Protein AF-A0A3M1ZPG0-F1 (afdb_monomer)

Radius of gyration: 16.11 Å; Cα contacts (8 Å, |Δi|>4): 23; chains: 1; bounding box: 40×23×46 Å

Structure (mmCIF, N/CA/C/O backbone):
data_AF-A0A3M1ZPG0-F1
#
_entry.id   AF-A0A3M1ZPG0-F1
#
loop_
_atom_site.group_PDB
_atom_site.id
_atom_site.type_symbol
_atom_site.label_atom_id
_atom_site.label_alt_id
_atom_site.label_comp_id
_atom_site.label_asym_id
_atom_site.label_entity_id
_atom_site.label_seq_id
_atom_site.pdbx_PDB_ins_code
_atom_site.Cartn_x
_atom_site.Cartn_y
_atom_site.Cartn_z
_atom_site.occupancy
_atom_site.B_iso_or_equiv
_atom_site.auth_seq_id
_atom_site.auth_comp_id
_atom_site.auth_asym_id
_atom_site.auth_atom_id
_atom_site.pdbx_PDB_model_num
ATOM 1 N N . MET A 1 1 ? -5.475 13.432 -26.991 1.00 54.16 1 MET A N 1
ATOM 2 C CA . MET A 1 1 ? -5.838 12.202 -26.244 1.00 54.16 1 MET A CA 1
ATOM 3 C C . MET A 1 1 ? -6.210 12.459 -24.768 1.00 54.16 1 MET A C 1
ATOM 5 O O . MET A 1 1 ? -6.252 11.516 -23.997 1.00 54.16 1 MET A O 1
ATOM 9 N N . THR A 1 2 ? -6.512 13.699 -24.354 1.00 66.94 2 THR A N 1
ATOM 10 C CA . THR A 1 2 ? -6.228 14.152 -22.972 1.00 66.94 2 THR A CA 1
ATOM 11 C C . THR A 1 2 ? -7.441 14.246 -22.040 1.00 66.94 2 THR A C 1
ATOM 13 O O . THR A 1 2 ? -7.319 13.957 -20.864 1.00 66.94 2 THR A O 1
ATOM 16 N N . ARG A 1 3 ? -8.638 14.611 -22.520 1.00 71.50 3 ARG A N 1
ATOM 17 C CA . ARG A 1 3 ? -9.803 14.776 -21.621 1.00 71.50 3 ARG A CA 1
ATOM 18 C C . ARG A 1 3 ? -10.453 13.457 -21.224 1.00 71.50 3 ARG A C 1
ATOM 20 O O . ARG A 1 3 ? -10.853 13.289 -20.081 1.00 71.50 3 ARG A O 1
ATOM 27 N N . ARG A 1 4 ? -10.561 12.516 -22.165 1.00 76.12 4 ARG A N 1
ATOM 28 C CA . ARG A 1 4 ? -11.268 11.254 -21.926 1.00 76.12 4 ARG A CA 1
ATOM 29 C C . ARG A 1 4 ? -10.516 10.390 -20.914 1.00 76.12 4 ARG A C 1
ATOM 31 O O . ARG A 1 4 ? -11.136 9.885 -19.996 1.00 76.12 4 ARG A O 1
ATOM 38 N N . THR A 1 5 ? -9.194 10.278 -21.032 1.00 76.88 5 THR A N 1
ATOM 39 C CA . THR A 1 5 ? -8.345 9.532 -20.088 1.00 76.88 5 THR A CA 1
ATOM 40 C C . THR A 1 5 ? -8.332 10.156 -18.697 1.00 76.88 5 THR A C 1
ATOM 42 O O . THR A 1 5 ? -8.496 9.419 -17.736 1.00 76.88 5 THR A O 1
ATOM 45 N N . THR A 1 6 ? -8.248 11.486 -18.575 1.00 78.81 6 THR A N 1
ATOM 46 C CA . THR A 1 6 ? -8.358 12.162 -17.270 1.00 78.81 6 THR A CA 1
ATOM 47 C C . THR A 1 6 ? -9.712 11.914 -16.600 1.00 78.81 6 THR A C 1
ATOM 49 O O . THR A 1 6 ? -9.768 11.712 -15.391 1.00 78.81 6 THR A O 1
ATOM 52 N N . LEU A 1 7 ? -10.807 11.870 -17.369 1.00 83.75 7 LEU A N 1
ATOM 53 C CA . LEU A 1 7 ? -12.122 11.507 -16.828 1.00 83.75 7 LEU A CA 1
ATOM 54 C C . LEU A 1 7 ? -12.151 10.057 -16.327 1.00 83.75 7 LEU A C 1
ATOM 56 O O . LEU A 1 7 ? -12.677 9.810 -15.248 1.00 83.75 7 LEU A O 1
ATOM 60 N N . TRP A 1 8 ? -11.547 9.114 -17.057 1.00 83.94 8 TRP A N 1
ATOM 61 C CA . TRP A 1 8 ? -11.455 7.715 -16.623 1.00 83.94 8 TRP A CA 1
ATOM 62 C C . TRP A 1 8 ? -10.581 7.537 -15.377 1.00 83.94 8 TRP A C 1
ATOM 64 O O . TRP A 1 8 ? -10.964 6.792 -14.481 1.00 83.94 8 TRP A O 1
ATOM 74 N N . THR A 1 9 ? -9.446 8.235 -15.273 1.00 84.69 9 THR A N 1
ATOM 75 C CA . THR A 1 9 ? -8.590 8.155 -14.077 1.00 84.69 9 THR A CA 1
ATOM 76 C C . THR A 1 9 ? -9.274 8.759 -12.857 1.00 84.69 9 THR A C 1
ATOM 78 O O . THR A 1 9 ? -9.195 8.193 -11.772 1.00 84.69 9 THR A O 1
ATOM 81 N N . LEU A 1 10 ? -9.990 9.875 -13.029 1.00 84.38 10 LEU A N 1
ATOM 82 C CA . LEU A 1 10 ? -10.772 10.482 -11.953 1.00 84.38 10 LEU A CA 1
ATOM 83 C C . LEU A 1 10 ? -11.951 9.599 -11.536 1.00 84.38 10 LEU A C 1
ATOM 85 O O . LEU A 1 10 ? -12.204 9.466 -10.344 1.00 84.38 10 LEU A O 1
ATOM 89 N N . ALA A 1 11 ? -12.635 8.964 -12.491 1.00 86.00 11 ALA A N 1
ATOM 90 C CA . ALA A 1 11 ? -13.721 8.029 -12.208 1.00 86.00 11 ALA A CA 1
ATOM 91 C C . ALA A 1 11 ? -13.231 6.767 -11.478 1.00 86.00 11 ALA A C 1
ATOM 93 O O . ALA A 1 11 ? -13.888 6.288 -10.560 1.00 86.00 11 ALA A O 1
ATOM 94 N N . ALA A 1 12 ? -12.062 6.238 -11.847 1.00 83.44 12 ALA A N 1
ATOM 95 C CA . ALA A 1 12 ? -11.455 5.113 -11.141 1.00 83.44 12 ALA A CA 1
ATOM 96 C C . ALA A 1 12 ? -11.025 5.504 -9.716 1.00 83.44 12 ALA A C 1
ATOM 98 O O . ALA A 1 12 ? -11.278 4.760 -8.771 1.00 83.44 12 ALA A O 1
ATOM 99 N N . ALA A 1 13 ? -10.432 6.690 -9.542 1.00 83.75 13 ALA A N 1
ATOM 100 C CA . ALA A 1 13 ? -10.042 7.201 -8.230 1.00 83.75 13 ALA A CA 1
ATOM 101 C C . ALA A 1 13 ? -11.255 7.445 -7.316 1.00 83.75 13 ALA A C 1
ATOM 103 O O . ALA A 1 13 ? -11.225 7.077 -6.143 1.00 83.75 13 ALA A O 1
ATOM 104 N N . SER A 1 14 ? -12.341 8.016 -7.848 1.00 81.62 14 SER A N 1
ATOM 105 C CA . SER A 1 14 ? -13.573 8.216 -7.081 1.00 81.62 14 SER A CA 1
ATOM 106 C C . SER A 1 14 ? -14.252 6.892 -6.729 1.00 81.62 14 SER A C 1
ATOM 108 O O . SER A 1 14 ? -14.723 6.740 -5.605 1.00 81.62 14 SER A O 1
ATOM 110 N N . ALA A 1 15 ? -14.241 5.907 -7.632 1.00 81.94 15 ALA A N 1
ATOM 111 C CA . ALA A 1 15 ? -14.752 4.567 -7.352 1.00 81.94 15 ALA A CA 1
ATOM 112 C C . ALA A 1 15 ? -13.977 3.872 -6.218 1.00 81.94 15 ALA A C 1
ATOM 114 O O . ALA A 1 15 ? -14.601 3.290 -5.335 1.00 81.94 15 ALA A O 1
ATOM 115 N N . LEU A 1 16 ? -12.641 3.981 -6.188 1.00 79.88 16 LEU A N 1
ATOM 116 C CA . LEU A 1 16 ? -11.828 3.457 -5.082 1.00 79.88 16 LEU A CA 1
ATOM 117 C C . LEU A 1 16 ? -12.102 4.183 -3.757 1.00 79.88 16 LEU A C 1
ATOM 119 O O . LEU A 1 16 ? -12.152 3.541 -2.714 1.00 79.88 16 LEU A O 1
ATOM 123 N N . ALA A 1 17 ? -12.313 5.501 -3.785 1.00 79.62 17 ALA A N 1
ATOM 124 C CA . ALA A 1 17 ? -12.624 6.273 -2.581 1.00 79.62 17 ALA A CA 1
ATOM 125 C C . ALA A 1 17 ? -14.012 5.944 -1.997 1.00 79.62 17 ALA A C 1
ATOM 127 O O . ALA A 1 17 ? -14.209 6.017 -0.787 1.00 79.62 17 ALA A O 1
ATOM 128 N N . LEU A 1 18 ? -14.969 5.569 -2.851 1.00 81.00 18 LEU A N 1
ATOM 129 C CA . LEU A 1 18 ? -16.326 5.168 -2.458 1.00 81.00 18 L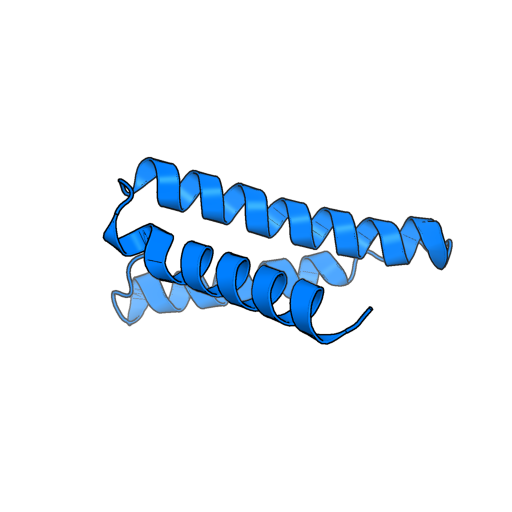EU A CA 1
ATOM 130 C C . LEU A 1 18 ? -16.439 3.673 -2.120 1.00 81.00 18 LEU A C 1
ATOM 132 O O . LEU A 1 18 ? -17.422 3.258 -1.510 1.00 81.00 18 LEU A O 1
ATOM 136 N N . ALA A 1 19 ? -15.433 2.871 -2.476 1.00 75.94 19 ALA A N 1
ATOM 137 C CA . ALA A 1 19 ? -15.374 1.438 -2.211 1.00 75.94 19 ALA A CA 1
ATOM 138 C C . ALA A 1 19 ? -15.674 1.045 -0.742 1.00 75.94 19 ALA A C 1
ATOM 140 O O . ALA A 1 19 ? -16.508 0.157 -0.551 1.00 75.94 19 ALA A O 1
ATOM 141 N N . PRO A 1 20 ? -15.111 1.699 0.301 1.00 75.50 20 PRO A N 1
ATOM 142 C CA . PRO A 1 20 ? -15.397 1.335 1.694 1.00 75.50 20 PRO A CA 1
ATOM 143 C C . PRO A 1 20 ? -16.837 1.624 2.143 1.00 75.50 20 PRO A C 1
ATOM 145 O O . PRO A 1 20 ? -17.277 1.067 3.141 1.00 75.50 20 PRO A O 1
ATOM 148 N N . ALA A 1 21 ? -17.592 2.465 1.425 1.00 75.44 21 ALA A N 1
ATOM 149 C CA . ALA A 1 21 ? -18.986 2.762 1.764 1.00 75.44 21 ALA A CA 1
ATOM 150 C C . ALA A 1 21 ? -19.975 1.700 1.250 1.00 75.44 21 ALA A C 1
ATOM 152 O O . ALA A 1 21 ? -21.116 1.653 1.704 1.00 75.44 21 ALA A O 1
ATOM 153 N N . VAL A 1 22 ? -19.557 0.869 0.289 1.00 78.12 22 VAL A N 1
ATOM 154 C CA . VAL A 1 22 ? -20.425 -0.111 -0.391 1.00 78.12 22 VAL A CA 1
ATOM 155 C C . VAL A 1 22 ? -19.980 -1.555 -0.120 1.00 78.12 22 VAL A C 1
ATOM 157 O O . VAL A 1 22 ? -20.802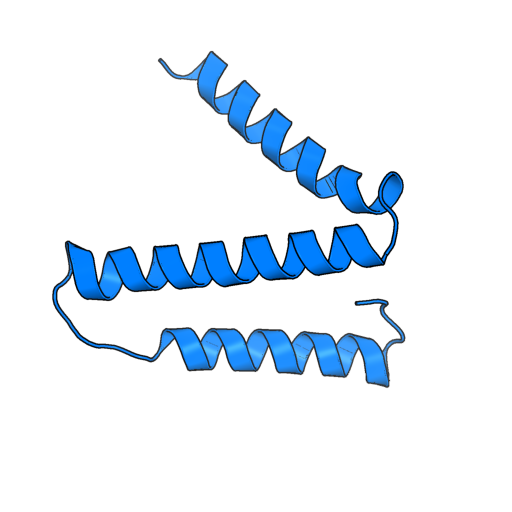 -2.469 -0.153 1.00 78.12 22 VAL A O 1
ATOM 160 N N . LEU A 1 23 ? -18.689 -1.779 0.150 1.00 77.81 23 LEU A N 1
ATOM 161 C CA . LEU A 1 23 ? -18.096 -3.106 0.332 1.00 77.81 23 LEU A CA 1
ATOM 162 C C . LEU A 1 23 ? -18.049 -3.542 1.805 1.00 77.81 23 LEU A C 1
ATOM 164 O O . LEU A 1 23 ? -17.929 -2.734 2.719 1.00 77.81 23 LEU A O 1
ATOM 168 N N . ASN A 1 24 ? -18.090 -4.860 2.027 1.00 82.12 24 ASN A N 1
ATOM 169 C CA . ASN A 1 24 ? -17.861 -5.473 3.340 1.00 82.12 24 ASN A CA 1
ATOM 170 C C . ASN A 1 24 ? -16.376 -5.337 3.743 1.00 82.12 24 ASN A C 1
ATOM 172 O O . ASN A 1 24 ? -15.507 -5.399 2.874 1.00 82.12 24 ASN A O 1
ATOM 176 N N . ALA A 1 25 ? -16.088 -5.237 5.044 1.00 82.00 25 ALA A N 1
ATOM 177 C CA . ALA A 1 25 ? -14.748 -5.092 5.620 1.00 82.00 25 ALA A CA 1
ATOM 178 C C . ALA A 1 25 ? -13.718 -6.081 5.044 1.00 82.00 25 ALA A C 1
ATOM 180 O O . ALA A 1 25 ? -12.598 -5.688 4.740 1.00 82.00 25 ALA A O 1
ATOM 181 N N . TYR A 1 26 ? -14.114 -7.334 4.791 1.00 86.06 26 TYR A N 1
ATOM 182 C CA . TYR A 1 26 ? -13.240 -8.320 4.142 1.00 86.06 26 TYR A CA 1
ATOM 183 C C . TYR A 1 26 ? -12.756 -7.869 2.754 1.00 86.06 26 TYR A C 1
ATOM 185 O O . TYR A 1 26 ? -11.572 -7.940 2.442 1.00 86.06 26 TYR A O 1
ATOM 193 N N . TRP A 1 27 ? -13.668 -7.387 1.909 1.00 86.50 27 TRP A N 1
ATOM 194 C CA . TRP A 1 27 ? -13.328 -6.958 0.551 1.00 86.50 27 TRP A CA 1
ATOM 195 C C . TRP A 1 27 ? -12.556 -5.642 0.536 1.00 86.50 27 TRP A C 1
ATOM 197 O O . TRP A 1 27 ? -11.745 -5.436 -0.363 1.00 86.50 27 TRP A O 1
ATOM 207 N N . VAL A 1 28 ? -12.776 -4.780 1.530 1.00 86.19 28 VAL A N 1
ATOM 208 C CA . VAL A 1 28 ? -11.970 -3.569 1.732 1.00 86.19 28 VAL A CA 1
ATOM 209 C C . VAL A 1 28 ? -10.528 -3.951 2.075 1.00 86.19 28 VAL A C 1
ATOM 211 O O . VAL A 1 28 ? -9.610 -3.421 1.456 1.00 86.19 28 VAL A O 1
ATOM 214 N N . ASP A 1 29 ? -10.316 -4.919 2.968 1.00 87.25 29 ASP A N 1
ATOM 215 C CA . ASP A 1 29 ? -8.974 -5.375 3.353 1.00 87.25 29 ASP A CA 1
ATOM 216 C C . ASP A 1 29 ? -8.238 -6.076 2.194 1.00 87.25 29 ASP A C 1
ATOM 218 O O . ASP A 1 29 ? -7.067 -5.805 1.907 1.00 87.25 29 ASP A O 1
ATOM 222 N N . VAL A 1 30 ? -8.9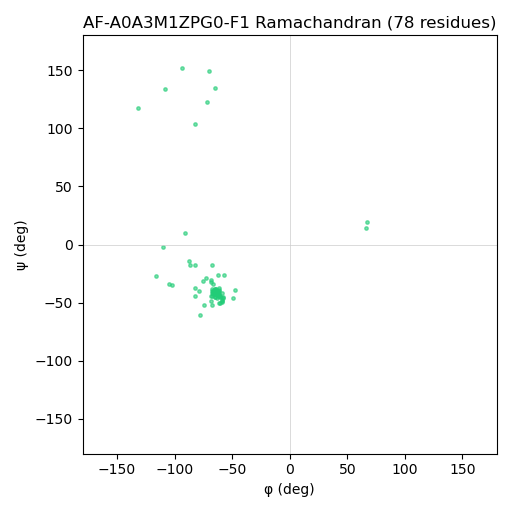55 -6.903 1.421 1.00 90.38 30 VAL A N 1
ATOM 223 C CA . VAL A 1 30 ? -8.424 -7.490 0.179 1.00 90.38 30 VAL A CA 1
ATOM 224 C C . VAL A 1 30 ? -8.033 -6.396 -0.816 1.00 90.38 30 VAL A C 1
ATOM 226 O O . VAL A 1 30 ? -6.951 -6.456 -1.398 1.00 90.38 30 VAL A O 1
ATOM 229 N N . LEU A 1 31 ? -8.879 -5.380 -1.009 1.00 89.12 31 LEU A N 1
ATOM 230 C CA . LEU A 1 31 ? -8.593 -4.276 -1.924 1.00 89.12 31 LEU A CA 1
ATOM 231 C C . LEU A 1 31 ? -7.385 -3.451 -1.458 1.00 89.12 31 LEU A C 1
ATOM 233 O O . LEU A 1 31 ? -6.552 -3.082 -2.286 1.00 89.12 31 LEU A O 1
ATOM 237 N N . ASN A 1 32 ? -7.261 -3.214 -0.149 1.00 88.44 32 ASN A N 1
ATOM 238 C CA . ASN A 1 32 ? -6.106 -2.555 0.453 1.00 88.44 32 ASN A CA 1
ATOM 239 C C . ASN A 1 32 ? -4.828 -3.360 0.176 1.00 88.44 32 ASN A C 1
ATOM 241 O O . ASN A 1 32 ? -3.881 -2.831 -0.399 1.00 88.44 32 ASN A O 1
ATOM 245 N N . SER A 1 33 ? -4.841 -4.666 0.454 1.00 90.81 33 SER A N 1
ATOM 246 C CA . SER A 1 33 ? -3.713 -5.569 0.190 1.00 90.81 33 SER A CA 1
ATOM 247 C C . SER A 1 33 ? -3.307 -5.586 -1.288 1.00 90.81 33 SER A C 1
ATOM 249 O O . SER A 1 33 ? -2.125 -5.476 -1.614 1.00 90.81 33 SER A O 1
ATOM 251 N N . VAL A 1 34 ? -4.277 -5.668 -2.206 1.00 92.44 34 VAL A N 1
ATOM 252 C CA . VAL A 1 34 ? -4.025 -5.637 -3.657 1.00 92.44 34 VAL A CA 1
ATOM 253 C C . VAL A 1 34 ? -3.418 -4.301 -4.084 1.00 92.44 34 VAL A C 1
ATOM 255 O O . VAL A 1 34 ? -2.437 -4.291 -4.827 1.00 92.44 34 VAL A O 1
ATOM 258 N N . GLY A 1 35 ? -3.962 -3.177 -3.612 1.00 89.81 35 GLY A N 1
ATOM 259 C CA . GLY A 1 35 ? -3.434 -1.848 -3.918 1.00 89.81 35 GLY A CA 1
ATOM 260 C C . GLY A 1 35 ? -2.009 -1.660 -3.398 1.00 89.81 35 GLY A C 1
ATOM 261 O O . GLY A 1 35 ? -1.143 -1.154 -4.112 1.00 89.81 35 GLY A O 1
ATOM 262 N N . LEU A 1 36 ? -1.747 -2.136 -2.183 1.00 91.00 36 LEU A N 1
ATOM 263 C CA . LEU A 1 36 ? -0.458 -2.017 -1.520 1.00 91.00 36 LEU A CA 1
ATOM 264 C C . LEU A 1 36 ? 0.612 -2.870 -2.220 1.00 91.00 36 LEU A C 1
ATOM 266 O O . LEU A 1 36 ? 1.673 -2.356 -2.583 1.00 91.00 36 LEU A O 1
ATOM 270 N N . TYR A 1 37 ? 0.323 -4.143 -2.505 1.00 92.38 37 TYR A N 1
ATOM 271 C CA . TYR A 1 37 ? 1.237 -4.995 -3.272 1.00 92.38 37 TYR A CA 1
ATOM 272 C C . TYR A 1 37 ? 1.400 -4.533 -4.720 1.00 92.38 37 TYR A C 1
ATOM 274 O O . TYR A 1 37 ? 2.501 -4.625 -5.259 1.00 92.38 37 TYR A O 1
ATOM 282 N N . GLY A 1 38 ? 0.351 -3.985 -5.338 1.00 93.50 38 GLY A N 1
ATOM 283 C CA . GLY A 1 38 ? 0.434 -3.374 -6.663 1.00 93.50 38 GLY A CA 1
ATOM 284 C C . GLY A 1 38 ? 1.395 -2.185 -6.690 1.00 93.50 38 GLY A C 1
ATOM 285 O O . GLY A 1 38 ? 2.245 -2.099 -7.576 1.00 93.50 38 GLY A O 1
ATOM 286 N N . LEU A 1 39 ? 1.328 -1.307 -5.685 1.00 91.00 39 LEU A N 1
ATOM 287 C CA . LEU A 1 39 ? 2.244 -0.174 -5.544 1.00 91.00 39 LEU A CA 1
ATOM 288 C C . LEU A 1 39 ? 3.692 -0.636 -5.321 1.00 91.00 39 LEU A C 1
ATOM 290 O O . LEU A 1 39 ? 4.613 -0.104 -5.942 1.00 91.00 39 LEU A O 1
ATOM 294 N N . LEU A 1 40 ? 3.896 -1.652 -4.477 1.00 91.19 40 LEU A N 1
ATOM 295 C CA . LEU A 1 40 ? 5.212 -2.253 -4.239 1.00 91.19 40 LEU A CA 1
ATOM 296 C C . LEU A 1 40 ? 5.784 -2.889 -5.510 1.00 9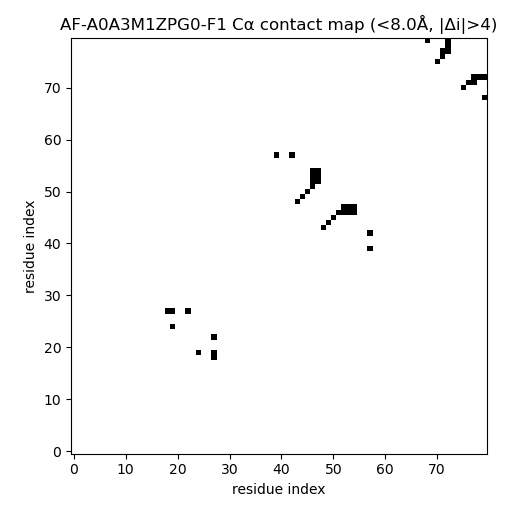1.19 40 LEU A C 1
ATOM 298 O O . LEU A 1 40 ? 6.951 -2.669 -5.831 1.00 91.19 40 LEU A O 1
ATOM 302 N N . ALA A 1 41 ? 4.967 -3.633 -6.257 1.00 91.56 41 ALA A N 1
ATOM 303 C CA . ALA A 1 41 ? 5.364 -4.242 -7.520 1.00 91.56 41 ALA A CA 1
ATOM 304 C C . ALA A 1 41 ? 5.743 -3.183 -8.563 1.00 91.56 41 ALA A C 1
ATOM 306 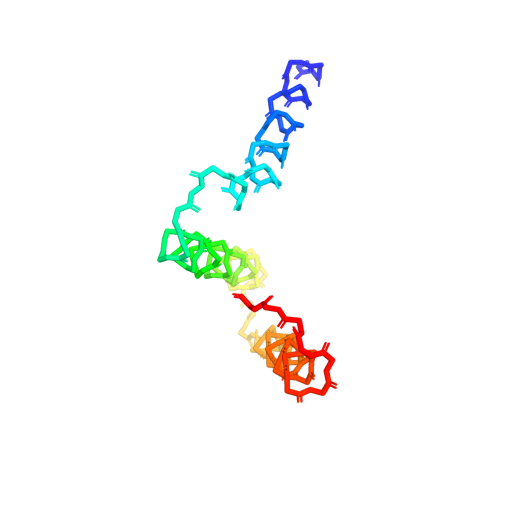O O . ALA A 1 41 ? 6.746 -3.340 -9.255 1.00 91.56 41 ALA A O 1
ATOM 307 N N . LEU A 1 42 ? 4.989 -2.083 -8.643 1.00 91.88 42 LEU A N 1
ATOM 308 C CA . LEU A 1 42 ? 5.284 -0.980 -9.555 1.00 91.88 42 LEU A CA 1
ATOM 309 C C . LEU A 1 42 ? 6.577 -0.251 -9.162 1.00 91.88 42 LEU A C 1
ATOM 311 O O . LEU A 1 42 ? 7.408 0.032 -10.019 1.00 91.88 42 LEU A O 1
ATOM 315 N N . SER A 1 43 ? 6.800 -0.022 -7.864 1.00 89.69 43 SER A N 1
ATOM 316 C CA . SER A 1 43 ? 8.063 0.532 -7.363 1.00 89.69 43 SER A CA 1
ATOM 317 C C . SER A 1 43 ? 9.256 -0.371 -7.694 1.00 89.69 43 SER A C 1
ATOM 319 O O . SER A 1 43 ? 10.275 0.121 -8.179 1.00 89.69 43 SER A O 1
ATOM 321 N N . LEU A 1 44 ? 9.123 -1.683 -7.483 1.00 89.94 44 LEU A N 1
ATOM 322 C CA . LEU A 1 44 ? 10.144 -2.667 -7.843 1.00 89.94 44 LEU A CA 1
ATOM 323 C C . LEU A 1 44 ? 10.391 -2.705 -9.352 1.00 89.94 44 LEU A C 1
ATOM 325 O O . LEU A 1 44 ? 11.542 -2.788 -9.769 1.00 89.94 44 LEU A O 1
ATOM 329 N N . ASN A 1 45 ? 9.343 -2.612 -10.172 1.00 90.75 45 ASN A N 1
ATOM 330 C CA . ASN A 1 45 ? 9.469 -2.598 -11.626 1.00 90.75 45 ASN A CA 1
ATOM 331 C C . ASN A 1 45 ? 10.290 -1.397 -12.116 1.00 90.75 45 ASN A C 1
ATOM 333 O O . ASN A 1 45 ? 11.153 -1.567 -12.967 1.00 90.75 45 ASN A O 1
ATOM 337 N N . VAL A 1 46 ? 10.111 -0.218 -11.520 1.00 89.31 46 VAL A N 1
ATOM 338 C CA . VAL A 1 46 ? 10.918 0.964 -11.862 1.00 89.31 46 VAL A CA 1
ATOM 339 C C . VAL A 1 46 ? 12.379 0.797 -11.419 1.00 89.31 46 VAL A C 1
ATOM 341 O O . VAL A 1 46 ? 13.301 1.101 -12.172 1.00 89.31 46 VAL A O 1
ATOM 344 N N . ILE A 1 47 ? 12.618 0.300 -10.202 1.00 89.12 47 ILE A N 1
ATOM 345 C CA . ILE A 1 47 ? 13.971 0.209 -9.627 1.00 89.12 47 ILE A CA 1
ATOM 346 C C . ILE A 1 47 ? 14.792 -0.924 -10.269 1.00 89.12 47 ILE A C 1
ATOM 348 O O . ILE A 1 47 ? 15.911 -0.699 -10.729 1.00 89.12 47 ILE A O 1
ATOM 352 N N . LEU A 1 48 ? 14.245 -2.142 -10.304 1.00 88.19 48 LEU A N 1
ATOM 353 C CA . LEU A 1 48 ? 14.926 -3.310 -10.873 1.00 88.19 48 LEU A CA 1
ATOM 354 C C . LEU A 1 48 ? 14.792 -3.374 -12.395 1.00 88.19 48 LEU A C 1
ATOM 356 O O . LEU A 1 48 ? 15.731 -3.806 -13.054 1.00 88.19 48 LEU A O 1
ATOM 360 N N . GLY A 1 49 ? 13.632 -3.003 -12.941 1.00 86.50 49 GLY A N 1
ATOM 361 C CA . GLY A 1 49 ? 13.353 -3.111 -14.373 1.00 86.50 49 GLY A CA 1
ATOM 362 C C . GLY A 1 49 ? 14.016 -1.999 -15.176 1.00 86.50 49 GLY A C 1
ATOM 363 O O . GLY A 1 49 ? 14.863 -2.292 -16.014 1.00 86.50 49 GLY A O 1
ATOM 364 N N . ASP A 1 50 ? 13.670 -0.739 -14.900 1.00 87.06 50 ASP A N 1
ATOM 365 C CA . ASP A 1 50 ? 14.170 0.397 -15.691 1.00 87.06 50 ASP A CA 1
ATOM 366 C C . ASP A 1 50 ? 15.569 0.856 -15.262 1.00 87.06 50 ASP A C 1
ATOM 368 O O . ASP A 1 50 ? 16.424 1.119 -16.106 1.00 87.06 50 ASP A O 1
ATOM 372 N N . ALA A 1 51 ? 15.828 0.966 -13.954 1.00 86.56 51 ALA A N 1
ATOM 373 C CA . ALA A 1 51 ? 17.116 1.465 -13.462 1.00 86.56 51 ALA A CA 1
ATOM 374 C C . ALA A 1 51 ? 18.195 0.373 -13.323 1.00 86.56 51 ALA A C 1
ATOM 376 O O . ALA A 1 51 ? 19.378 0.699 -13.226 1.00 86.56 51 ALA A O 1
ATOM 377 N N . GLY A 1 52 ? 17.816 -0.911 -13.295 1.00 86.19 52 GLY A N 1
ATOM 378 C CA . GLY A 1 52 ? 18.748 -2.044 -13.207 1.00 86.19 52 GLY A CA 1
ATOM 379 C C . GLY A 1 52 ? 19.531 -2.144 -11.889 1.00 86.19 52 GLY A C 1
ATOM 380 O O . GLY A 1 52 ? 20.521 -2.871 -11.817 1.00 86.19 52 GLY A O 1
ATOM 381 N N . MET A 1 53 ? 19.122 -1.419 -10.843 1.00 86.62 53 MET A N 1
ATOM 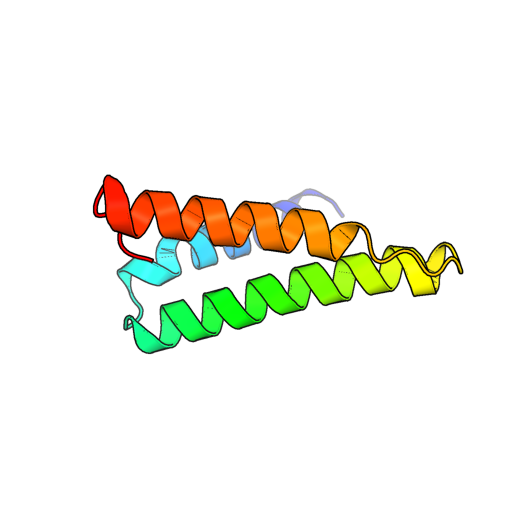382 C CA . MET A 1 53 ? 19.803 -1.398 -9.544 1.00 86.62 53 MET A CA 1
ATOM 383 C C . MET A 1 53 ? 18.976 -2.132 -8.493 1.00 86.62 53 MET A C 1
ATOM 385 O O . MET A 1 53 ? 17.790 -1.868 -8.342 1.00 86.62 53 MET A O 1
ATOM 389 N N . TYR A 1 54 ? 19.597 -3.004 -7.699 1.00 78.69 54 TYR A N 1
ATOM 390 C CA . TYR A 1 54 ? 18.916 -3.642 -6.571 1.00 78.69 54 TYR A CA 1
ATOM 391 C C . TYR A 1 54 ? 18.917 -2.714 -5.349 1.00 78.69 54 TYR A C 1
ATOM 393 O O . TYR A 1 54 ? 19.934 -2.571 -4.671 1.00 78.69 54 TYR A O 1
ATOM 401 N N . ASN A 1 55 ? 17.780 -2.072 -5.061 1.00 79.94 55 ASN A N 1
ATOM 402 C CA . ASN A 1 55 ? 17.612 -1.207 -3.891 1.00 79.94 55 ASN A CA 1
ATOM 403 C C . ASN A 1 55 ? 16.314 -1.538 -3.137 1.00 79.94 55 ASN A C 1
ATOM 405 O O . ASN A 1 55 ? 15.221 -1.343 -3.659 1.00 79.94 55 ASN A O 1
ATOM 409 N N . MET A 1 56 ? 16.450 -1.978 -1.882 1.00 77.19 56 MET A N 1
ATOM 410 C CA . MET A 1 56 ? 15.342 -2.369 -0.995 1.00 77.19 56 MET A CA 1
ATOM 411 C C . MET A 1 56 ? 14.802 -1.221 -0.125 1.00 77.19 56 MET A C 1
ATOM 413 O O . MET A 1 56 ? 13.988 -1.445 0.770 1.00 77.19 56 MET A O 1
ATOM 417 N N . GLY A 1 57 ? 15.217 0.025 -0.371 1.00 83.56 57 GLY A N 1
ATOM 418 C CA . GLY A 1 57 ? 14.784 1.193 0.405 1.00 83.56 57 GLY A CA 1
ATOM 419 C C . GLY A 1 57 ? 13.263 1.405 0.428 1.00 83.56 57 GLY A C 1
ATOM 420 O O . GLY A 1 57 ? 12.731 1.918 1.410 1.00 83.56 57 GLY A O 1
ATOM 421 N N . HIS A 1 58 ? 12.533 0.936 -0.590 1.00 85.94 58 HIS A N 1
ATOM 422 C CA . HIS A 1 58 ? 11.066 0.987 -0.620 1.00 85.94 58 HIS A CA 1
ATOM 423 C C . HIS A 1 58 ? 10.408 0.167 0.512 1.00 85.94 58 HIS A C 1
ATOM 425 O O . HIS A 1 58 ? 9.320 0.520 0.966 1.00 85.94 58 HIS A O 1
ATOM 431 N N . ALA A 1 59 ? 11.073 -0.876 1.030 1.00 86.50 59 ALA A N 1
ATOM 432 C CA . ALA A 1 59 ? 10.580 -1.657 2.166 1.00 86.50 59 ALA A CA 1
ATOM 433 C C . ALA A 1 59 ? 10.584 -0.848 3.476 1.00 86.50 59 ALA A C 1
ATOM 435 O O . ALA A 1 59 ? 9.696 -1.023 4.309 1.00 86.50 59 ALA A O 1
ATOM 436 N N . ALA A 1 60 ? 11.535 0.079 3.643 1.00 89.0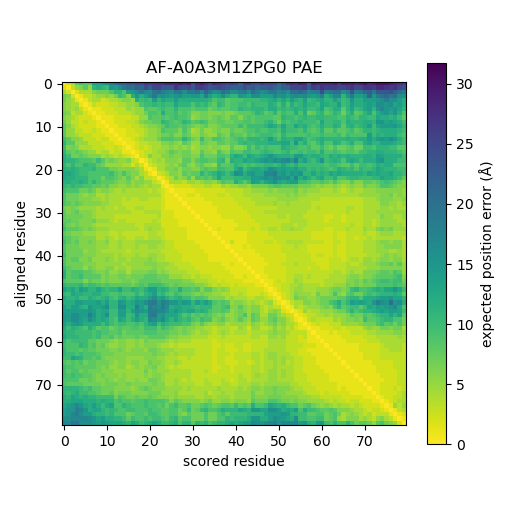0 60 ALA A N 1
ATOM 437 C CA . ALA A 1 60 ? 11.566 0.971 4.801 1.00 89.00 60 ALA A CA 1
ATOM 438 C C . ALA A 1 60 ? 10.367 1.932 4.790 1.00 89.00 60 ALA A C 1
ATOM 440 O O . ALA A 1 60 ? 9.703 2.100 5.810 1.00 89.00 60 ALA A O 1
ATOM 441 N N . PHE A 1 61 ? 10.029 2.500 3.628 1.00 88.94 61 PHE A N 1
ATOM 442 C CA . PHE A 1 61 ? 8.842 3.349 3.483 1.00 88.94 61 PHE A CA 1
ATOM 443 C C . PHE A 1 61 ? 7.540 2.575 3.717 1.00 88.94 61 PHE A C 1
ATOM 445 O O . PHE A 1 61 ? 6.636 3.088 4.377 1.00 88.94 61 PHE A O 1
ATOM 452 N N . TYR A 1 62 ? 7.467 1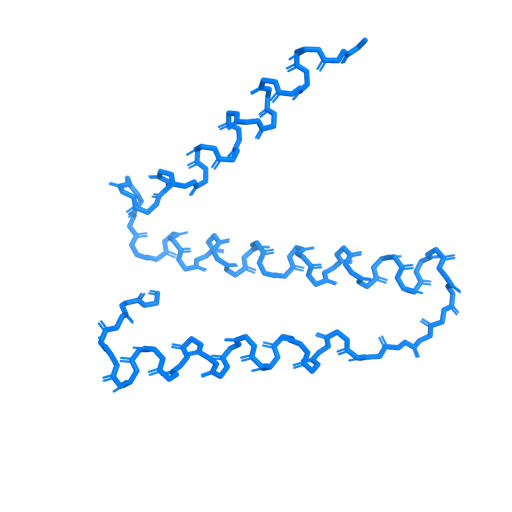.323 3.256 1.00 90.31 62 TYR A N 1
ATOM 453 C CA . TYR A 1 62 ? 6.353 0.431 3.575 1.00 90.31 62 TYR A CA 1
ATOM 454 C C . TYR A 1 62 ? 6.204 0.210 5.089 1.00 90.31 62 TYR A C 1
ATOM 456 O O . TYR A 1 62 ? 5.114 0.389 5.633 1.00 90.31 62 TYR A O 1
ATOM 464 N N . ALA A 1 63 ? 7.300 -0.107 5.784 1.00 91.81 63 ALA A N 1
ATOM 465 C CA . ALA A 1 63 ? 7.292 -0.331 7.228 1.00 91.81 63 ALA A CA 1
ATOM 466 C C . ALA A 1 63 ? 6.863 0.919 8.017 1.00 91.81 63 ALA A C 1
ATOM 468 O O . ALA A 1 63 ? 6.079 0.810 8.958 1.00 91.81 63 ALA A O 1
ATOM 469 N N . VAL A 1 64 ? 7.322 2.109 7.612 1.00 94.81 64 VAL A N 1
ATOM 470 C CA . VAL A 1 64 ? 6.908 3.382 8.227 1.00 94.81 64 VAL A CA 1
ATOM 471 C C . VAL A 1 64 ? 5.403 3.606 8.063 1.00 94.81 64 VAL A C 1
ATOM 473 O O . VAL A 1 64 ? 4.737 3.975 9.031 1.00 94.81 64 VAL A O 1
ATOM 476 N N . GLY A 1 65 ? 4.845 3.337 6.879 1.00 91.06 65 GLY A N 1
ATOM 477 C CA . GLY A 1 65 ? 3.403 3.430 6.641 1.00 91.06 65 GLY A CA 1
ATOM 478 C C . GLY A 1 65 ? 2.611 2.460 7.520 1.00 91.06 65 GLY A C 1
ATOM 479 O O . GLY A 1 65 ? 1.717 2.886 8.249 1.00 91.06 65 GLY A O 1
ATOM 480 N N . ALA A 1 66 ? 3.000 1.183 7.536 1.00 91.56 66 ALA A N 1
ATOM 481 C CA . ALA A 1 66 ? 2.357 0.157 8.355 1.00 91.56 66 ALA A CA 1
ATOM 482 C C . ALA A 1 66 ? 2.384 0.514 9.852 1.00 91.56 66 ALA A C 1
ATOM 484 O O . ALA A 1 66 ? 1.354 0.481 10.525 1.00 91.56 66 ALA A O 1
ATOM 485 N N . TYR A 1 67 ? 3.534 0.949 10.372 1.00 94.19 67 TYR A N 1
ATOM 486 C CA . TYR A 1 67 ? 3.656 1.355 11.772 1.00 94.19 67 TYR A CA 1
ATOM 487 C C . TYR A 1 67 ? 2.808 2.593 12.092 1.00 94.19 67 TYR A C 1
ATOM 489 O O . TYR A 1 67 ? 2.160 2.652 13.136 1.00 94.19 67 TYR A O 1
ATOM 497 N N . THR A 1 68 ? 2.747 3.554 11.167 1.00 92.69 68 THR A N 1
ATOM 498 C CA . THR A 1 68 ? 1.868 4.725 11.288 1.00 92.69 68 THR A CA 1
ATOM 499 C C . THR A 1 68 ? 0.408 4.287 11.399 1.00 92.69 68 THR A C 1
ATOM 501 O O . THR A 1 68 ? -0.268 4.677 12.347 1.00 92.69 68 THR A O 1
ATOM 504 N N . THR A 1 69 ? -0.066 3.405 10.511 1.00 90.44 69 THR A N 1
ATOM 505 C CA . THR A 1 69 ? -1.445 2.884 10.574 1.00 90.44 69 THR A CA 1
ATOM 506 C C . THR A 1 69 ? -1.728 2.122 11.871 1.00 90.44 69 THR A C 1
ATOM 508 O O . THR A 1 69 ? -2.777 2.324 12.480 1.00 90.44 69 THR A O 1
ATOM 511 N N . ALA A 1 70 ? -0.765 1.338 12.370 1.00 91.88 70 ALA A N 1
ATOM 512 C CA . ALA A 1 70 ? -0.886 0.634 13.643 1.00 91.88 70 ALA A CA 1
ATOM 513 C C . ALA A 1 70 ? -1.000 1.602 14.833 1.00 91.88 70 ALA A C 1
ATOM 515 O O . ALA A 1 70 ? -1.800 1.376 15.742 1.00 91.88 70 ALA A O 1
ATOM 516 N N . ILE A 1 71 ? -0.249 2.710 14.834 1.00 94.19 71 ILE A N 1
ATOM 517 C CA . ILE A 1 71 ? -0.387 3.761 15.853 1.00 94.19 71 ILE A CA 1
ATOM 518 C C . ILE A 1 71 ? -1.759 4.432 15.754 1.00 94.19 71 ILE A C 1
ATOM 520 O O . ILE A 1 71 ? -2.409 4.621 16.781 1.00 94.19 71 ILE A O 1
ATOM 524 N N . LEU A 1 72 ? -2.220 4.779 14.546 1.00 92.56 72 LEU A N 1
ATOM 525 C CA . LEU A 1 72 ? -3.548 5.373 14.357 1.00 92.56 72 LEU A CA 1
ATOM 526 C C . LEU A 1 72 ? -4.659 4.457 14.881 1.00 92.56 72 LEU A C 1
ATOM 528 O O . LEU A 1 72 ? -5.566 4.922 15.571 1.00 92.56 72 LEU A O 1
ATOM 532 N N . ASN A 1 73 ? -4.552 3.156 14.633 1.00 92.56 73 ASN A N 1
ATOM 533 C CA . ASN A 1 73 ? -5.510 2.187 15.139 1.00 92.56 73 ASN A CA 1
ATOM 534 C C . ASN A 1 73 ? -5.457 2.056 16.669 1.00 92.56 73 ASN A C 1
ATOM 536 O O . ASN A 1 73 ? -6.468 2.219 17.346 1.00 92.56 73 ASN A O 1
ATOM 540 N N . THR A 1 74 ? -4.267 1.835 17.229 1.00 92.19 74 THR A N 1
ATOM 541 C CA . THR A 1 74 ? -4.099 1.535 18.662 1.00 92.19 74 THR A CA 1
ATOM 542 C C . T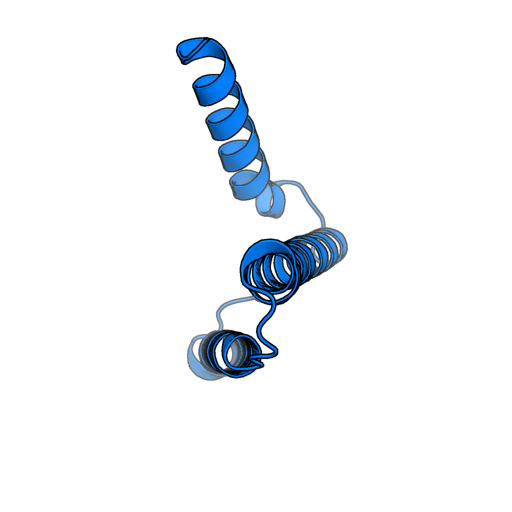HR A 1 74 ? -4.258 2.745 19.581 1.00 92.19 74 THR A C 1
ATOM 544 O O . THR A 1 74 ? -4.677 2.587 20.726 1.00 92.19 74 THR A O 1
ATOM 547 N N . ARG A 1 75 ? -3.900 3.952 19.124 1.00 91.31 75 ARG A N 1
ATOM 548 C CA . ARG A 1 75 ? -3.927 5.176 19.945 1.00 91.31 75 ARG A CA 1
ATOM 549 C C . ARG A 1 75 ? -5.121 6.071 19.655 1.00 91.31 75 ARG A C 1
ATOM 551 O O . ARG A 1 75 ? -5.614 6.706 20.581 1.00 91.31 75 ARG A O 1
ATOM 558 N N . PHE A 1 76 ? -5.564 6.133 18.401 1.00 88.50 76 PHE A N 1
ATOM 559 C CA . PHE A 1 76 ? -6.633 7.036 17.967 1.00 88.50 76 PHE A CA 1
ATOM 560 C C . PHE A 1 76 ? -7.930 6.303 17.602 1.00 88.50 76 PHE A C 1
ATOM 562 O O . PHE A 1 76 ? -8.918 6.957 17.278 1.00 88.50 76 PHE A O 1
ATOM 569 N N . GLY A 1 77 ? -7.953 4.965 17.673 1.00 84.25 77 GLY A N 1
ATOM 570 C CA . GLY A 1 77 ? -9.144 4.163 17.387 1.00 84.25 77 GLY A CA 1
ATOM 571 C C . GLY A 1 77 ? -9.579 4.216 15.923 1.00 84.25 77 GLY A C 1
ATOM 572 O O . GLY A 1 77 ? -10.736 3.934 15.624 1.00 84.25 77 GLY A O 1
ATOM 573 N N . VAL A 1 78 ? -8.681 4.607 15.012 1.00 84.44 78 VAL A N 1
ATOM 574 C CA . VAL A 1 78 ? -8.998 4.682 13.584 1.00 84.44 78 VAL A CA 1
ATOM 575 C C . VAL A 1 78 ? -9.116 3.257 13.032 1.00 84.44 78 VAL A C 1
ATOM 577 O O . VAL A 1 78 ? -8.161 2.484 13.161 1.00 84.44 78 VAL A O 1
ATOM 580 N N . PRO A 1 79 ? -10.262 2.877 12.440 1.00 75.31 79 PRO A N 1
ATOM 581 C CA . PRO A 1 79 ? -10.414 1.566 11.827 1.00 75.31 79 PRO A CA 1
ATOM 582 C C . PRO A 1 79 ? -9.473 1.442 10.622 1.00 75.31 79 PRO A C 1
ATOM 584 O O . PRO A 1 79 ? -9.343 2.382 9.834 1.00 75.31 79 PRO A O 1
ATOM 587 N N . ILE A 1 80 ? -8.794 0.298 10.546 1.00 68.44 80 ILE A N 1
ATOM 588 C CA . ILE A 1 80 ? -7.929 -0.112 9.430 1.00 68.44 80 ILE A CA 1
ATOM 589 C C . ILE A 1 80 ? -8.736 -0.822 8.350 1.00 68.44 80 ILE A C 1
ATOM 591 O O . ILE A 1 80 ? -9.715 -1.511 8.720 1.00 68.44 80 ILE A O 1
#

Secondary structure (DSSP, 8-state):
-HHHHHHHHHHHHHHHHHHHHHS-HHHHHHHHHHHHHHHHHHHHIIIIIIS-----HHHHHHHHHHHHHHHHHHHH----

pLDDT: mean 85.34, std 7.13, range [54.16, 94.81]

Foldseek 3Di:
DPPVVVVVVVVVVVCLVCCVVPDDPVVVVVVVVCVLVVVVVVVCCCVCPVVVDDDPVVVVVVVVVVVVVVCCCPPVVDDD

Solvent-accessible surface area (backbone atoms only — not comparable to full-atom values): 4672 Å² total; per-residue (Å²): 131,66,67,68,54,54,50,51,54,52,51,51,52,51,50,61,72,49,40,69,82,77,48,57,71,69,57,44,52,52,49,50,52,51,53,53,52,49,51,51,50,52,52,46,44,50,38,48,63,73,65,66,43,95,72,70,67,66,56,58,57,50,51,53,51,54,52,49,54,51,48,39,33,76,74,69,66,44,87,131

Sequence (80 aa):
MTRRTTLWTLAAASALALAPAVLNAYWVDVLNSVGLYGLLALSLNVILGDAGMYNMGHAAFYAVGAYTTAILNTRFGVPI

Mean predicted aligned error: 6.86 Å